Protein AF-A0A5B7IAR8-F1 (afdb_monomer_lite)

Foldseek 3Di:
DDVCCVPVVDQKDKDWFPQAQDFDWDDDPFKIKTKHHDDDPPDRTTIIMMIGGVVQVWDKDWDDPDDDPQWRDKTWIKIWGQDPVRDIDIDIDIHTHGDDPPPPPPPDD

Organism: Portunus trituberculatus (NCBI:txid210409)

Radius of gyration: 16.5 Å; chains: 1; bounding box: 50×25×41 Å

pLDDT: mean 79.08, std 15.53, range [37.66, 95.44]

Sequence (109 aa):
MSKELEEWHFDLVRMTETHLRDDVQVDGSEYVMIGKGWKIQDIVGGGIAFMYRKERNFREEKTDVGRCAMSEDILAVKVECTGEHRKCESLVVIVVYLTVEGEREQQEV

Structure (mmCIF, N/CA/C/O backbone):
data_AF-A0A5B7IAR8-F1
#
_entry.id   AF-A0A5B7IAR8-F1
#
loop_
_atom_site.group_PDB
_atom_site.id
_atom_site.type_symbol
_atom_site.label_atom_id
_atom_site.label_alt_id
_atom_site.label_comp_id
_atom_site.label_asym_id
_atom_site.label_entity_id
_atom_site.label_seq_id
_atom_site.pdbx_PDB_ins_code
_atom_site.Cartn_x
_atom_site.Cartn_y
_atom_site.Cartn_z
_atom_site.occupancy
_atom_site.B_iso_or_equiv
_atom_site.auth_seq_id
_atom_site.auth_comp_id
_atom_site.auth_asym_id
_atom_site.auth_atom_id
_atom_site.pdbx_PDB_model_num
ATOM 1 N N . MET A 1 1 ? 4.882 -13.297 10.335 1.00 59.62 1 MET A N 1
ATOM 2 C CA . MET A 1 1 ? 4.905 -11.822 10.296 1.00 59.62 1 MET A CA 1
ATOM 3 C C . MET A 1 1 ? 6.305 -11.360 10.674 1.00 59.62 1 MET A C 1
ATOM 5 O O . MET A 1 1 ? 7.049 -12.177 11.209 1.00 59.62 1 MET A O 1
ATOM 9 N N . SER A 1 2 ? 6.702 -10.127 10.341 1.00 72.50 2 SER A N 1
ATOM 10 C CA . SER A 1 2 ? 7.965 -9.578 10.860 1.00 72.50 2 SER A CA 1
ATOM 11 C C . SER A 1 2 ? 7.770 -9.195 12.332 1.00 72.50 2 SER A C 1
ATOM 13 O O . SER A 1 2 ? 6.674 -8.775 12.707 1.00 72.50 2 SER A O 1
ATOM 15 N N . LYS A 1 3 ? 8.805 -9.348 13.164 1.00 77.50 3 LYS A N 1
ATOM 16 C CA . LYS A 1 3 ? 8.725 -9.022 14.600 1.00 77.50 3 LYS A CA 1
ATOM 17 C C . LYS A 1 3 ? 8.408 -7.544 14.829 1.00 77.50 3 LYS A C 1
ATOM 19 O O . LYS A 1 3 ? 7.674 -7.196 15.741 1.00 77.50 3 LYS A O 1
ATOM 24 N N . GLU A 1 4 ? 8.909 -6.682 13.956 1.00 80.06 4 GLU A N 1
ATOM 25 C CA . GLU A 1 4 ? 8.731 -5.233 14.014 1.00 80.06 4 GLU A CA 1
ATOM 26 C C . GLU A 1 4 ? 7.262 -4.827 13.827 1.00 80.06 4 GLU A C 1
ATOM 28 O O . GLU A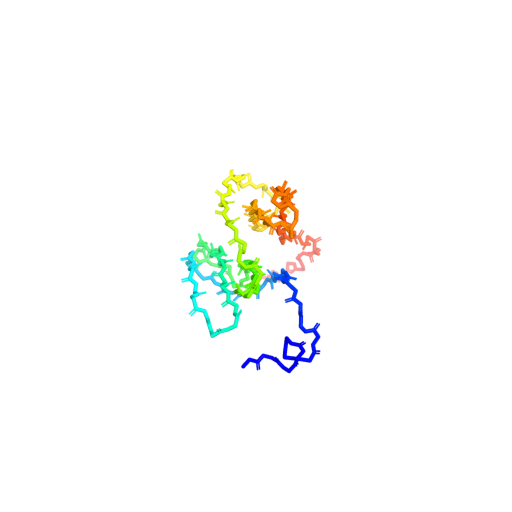 1 4 ? 6.783 -3.922 14.506 1.00 80.06 4 GLU A O 1
ATOM 33 N N . LEU A 1 5 ? 6.522 -5.507 12.942 1.00 77.12 5 LEU A N 1
ATOM 34 C CA . LEU A 1 5 ? 5.090 -5.245 12.744 1.00 77.12 5 LEU A CA 1
ATOM 35 C C . LEU A 1 5 ? 4.250 -5.651 13.960 1.00 77.12 5 LEU A C 1
ATOM 37 O O . LEU A 1 5 ? 3.274 -4.968 14.282 1.00 77.12 5 LEU A O 1
ATOM 41 N N . GLU A 1 6 ? 4.642 -6.740 14.622 1.00 75.50 6 GLU A N 1
ATOM 42 C CA . GLU A 1 6 ? 3.990 -7.240 15.834 1.00 75.50 6 GLU A CA 1
ATOM 43 C C . GLU A 1 6 ? 4.283 -6.332 17.036 1.00 75.50 6 GLU A C 1
ATOM 45 O O . GLU A 1 6 ? 3.383 -6.051 17.820 1.00 75.50 6 GLU A O 1
ATOM 50 N N . GLU A 1 7 ? 5.512 -5.827 17.166 1.00 83.25 7 GLU A N 1
ATOM 51 C CA . GLU A 1 7 ? 5.925 -5.003 18.307 1.00 83.25 7 GLU A CA 1
ATOM 52 C C . GLU A 1 7 ? 5.471 -3.541 18.196 1.00 83.25 7 GLU A C 1
ATOM 54 O O . GLU A 1 7 ? 5.116 -2.924 19.200 1.00 83.25 7 GLU A O 1
ATOM 59 N N . TRP A 1 8 ? 5.526 -2.946 17.000 1.00 84.69 8 TRP A N 1
ATOM 60 C CA . TRP A 1 8 ? 5.361 -1.491 16.855 1.00 84.69 8 TRP A CA 1
ATOM 61 C C . TRP A 1 8 ? 3.939 -1.088 16.480 1.00 84.69 8 TRP A C 1
ATOM 63 O O . TRP A 1 8 ? 3.603 0.093 16.551 1.00 84.69 8 TRP A O 1
ATOM 73 N N . HIS A 1 9 ? 3.088 -2.061 16.131 1.00 87.19 9 HIS A N 1
ATOM 74 C CA . HIS A 1 9 ? 1.649 -1.856 15.976 1.00 87.19 9 HIS A CA 1
ATOM 75 C C . HIS A 1 9 ? 1.281 -0.737 14.987 1.00 87.19 9 HIS A C 1
ATOM 77 O O . HIS A 1 9 ? 0.326 0.007 15.211 1.00 87.19 9 HIS A O 1
ATOM 83 N N . PHE A 1 10 ? 2.030 -0.624 13.888 1.00 91.69 10 PHE A N 1
ATOM 84 C CA . PHE A 1 10 ? 1.813 0.406 12.880 1.00 91.69 10 PHE A CA 1
ATOM 85 C C . PHE A 1 10 ? 0.403 0.363 12.287 1.00 91.69 10 PHE A C 1
ATOM 87 O O . PHE A 1 10 ? -0.101 -0.685 11.902 1.00 91.69 10 PHE A O 1
ATOM 94 N N . ASP A 1 11 ? -0.218 1.527 12.126 1.00 91.50 11 ASP A N 1
ATOM 95 C CA . ASP A 1 11 ? -1.514 1.604 11.448 1.00 91.50 11 ASP A CA 1
ATOM 96 C C . ASP A 1 11 ? -1.368 1.509 9.930 1.00 91.50 11 ASP A C 1
ATOM 98 O O . ASP A 1 11 ? -2.195 0.886 9.265 1.00 91.50 11 ASP A O 1
ATOM 102 N N . LEU A 1 12 ? -0.304 2.119 9.403 1.00 93.69 12 LEU A N 1
ATOM 103 C CA . LEU A 1 12 ? 0.009 2.229 7.985 1.00 93.69 12 LEU A CA 1
ATOM 104 C C . LEU A 1 12 ? 1.480 1.875 7.759 1.00 93.69 12 LEU A C 1
ATOM 106 O O . LEU A 1 12 ? 2.358 2.419 8.429 1.00 93.69 12 LEU A O 1
ATOM 110 N N . VAL A 1 13 ? 1.758 1.023 6.775 1.00 94.44 13 VAL A N 1
ATOM 111 C CA . VAL A 1 13 ? 3.118 0.613 6.402 1.00 94.44 13 VAL A CA 1
ATOM 112 C C . VAL A 1 13 ? 3.304 0.804 4.904 1.00 94.44 13 VAL A C 1
ATOM 114 O O . VAL A 1 13 ? 2.424 0.490 4.103 1.00 94.44 13 VAL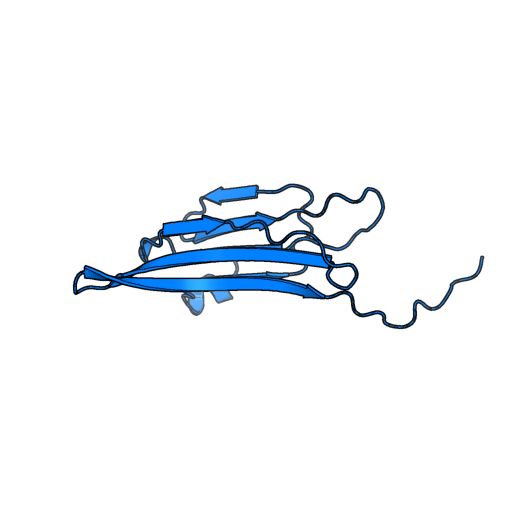 A O 1
ATOM 117 N N . ARG A 1 14 ? 4.462 1.336 4.518 1.00 93.81 14 ARG A N 1
ATOM 118 C CA . ARG A 1 14 ? 4.866 1.509 3.120 1.00 93.81 14 ARG A CA 1
ATOM 119 C C . ARG A 1 14 ? 6.123 0.696 2.888 1.00 93.81 14 ARG A C 1
ATOM 121 O O . ARG A 1 14 ? 7.040 0.765 3.701 1.00 93.81 14 ARG A O 1
ATOM 128 N N . MET A 1 15 ? 6.153 -0.046 1.793 1.00 92.12 15 MET A N 1
ATOM 129 C CA . MET A 1 15 ? 7.263 -0.918 1.434 1.00 92.12 15 MET A CA 1
ATOM 130 C C . MET A 1 15 ? 7.654 -0.666 -0.018 1.00 92.12 15 MET A C 1
ATOM 132 O O . MET A 1 15 ? 6.792 -0.519 -0.887 1.00 92.12 15 MET A O 1
ATOM 136 N N . THR A 1 16 ? 8.956 -0.635 -0.263 1.00 89.31 16 THR A N 1
ATOM 137 C CA . THR A 1 16 ? 9.573 -0.589 -1.591 1.00 89.31 16 THR A CA 1
ATOM 138 C C . THR A 1 16 ? 10.413 -1.843 -1.793 1.00 89.31 16 THR A C 1
ATOM 140 O O . THR A 1 16 ? 10.704 -2.538 -0.821 1.00 89.31 16 THR A O 1
ATOM 143 N N . GLU A 1 17 ? 10.779 -2.139 -3.040 1.00 87.19 17 GLU A N 1
ATOM 144 C CA . GLU A 1 17 ? 11.543 -3.341 -3.406 1.00 87.19 17 GLU A CA 1
ATOM 145 C C . GLU A 1 17 ? 10.877 -4.645 -2.939 1.00 87.19 17 GLU A C 1
ATOM 147 O O . GLU A 1 17 ? 11.498 -5.560 -2.406 1.00 87.19 17 GLU A O 1
ATOM 152 N N . THR A 1 18 ? 9.564 -4.750 -3.139 1.00 88.25 18 THR A N 1
ATOM 153 C CA . THR A 1 18 ? 8.809 -5.951 -2.745 1.00 88.25 18 THR A CA 1
ATOM 154 C C . THR A 1 18 ? 9.017 -7.129 -3.698 1.00 88.25 18 THR A C 1
ATOM 156 O O . THR A 1 18 ? 8.578 -8.238 -3.394 1.00 88.25 18 THR A O 1
ATOM 159 N N . HIS A 1 19 ? 9.652 -6.898 -4.854 1.00 86.50 19 HIS A N 1
ATOM 160 C CA . HIS A 1 19 ? 9.852 -7.875 -5.929 1.00 86.50 19 HIS A CA 1
ATOM 161 C C . HIS A 1 19 ? 8.546 -8.508 -6.446 1.00 86.50 19 HIS A C 1
ATOM 163 O O . HIS A 1 19 ? 8.543 -9.606 -7.012 1.00 86.50 19 HIS A O 1
ATOM 169 N N . LEU A 1 20 ? 7.417 -7.818 -6.255 1.00 85.00 20 LEU A N 1
ATOM 170 C CA . LEU A 1 20 ? 6.125 -8.233 -6.786 1.00 85.00 20 LEU A CA 1
ATOM 171 C C . LEU A 1 20 ? 6.130 -8.116 -8.312 1.00 85.00 20 LEU A C 1
ATOM 173 O O . LEU A 1 20 ? 6.465 -7.073 -8.864 1.00 85.00 20 LEU A O 1
ATOM 177 N N . ARG A 1 21 ? 5.704 -9.182 -8.996 1.00 82.31 21 ARG A N 1
ATOM 178 C CA . ARG A 1 21 ? 5.573 -9.211 -10.466 1.00 82.31 21 ARG A CA 1
ATOM 179 C C . ARG A 1 21 ? 4.183 -8.835 -10.960 1.00 82.31 21 ARG A C 1
ATOM 181 O O . ARG A 1 21 ? 4.022 -8.405 -12.096 1.00 82.31 21 ARG A O 1
ATOM 188 N N . ASP A 1 22 ? 3.178 -9.028 -10.120 1.00 85.56 22 ASP A N 1
ATOM 189 C CA . ASP A 1 22 ? 1.777 -8.771 -10.417 1.00 85.56 22 ASP A CA 1
ATOM 190 C C . ASP A 1 22 ? 1.193 -7.855 -9.345 1.00 85.56 22 ASP A C 1
ATOM 192 O O . ASP A 1 22 ? 1.658 -7.840 -8.201 1.00 85.56 22 ASP A O 1
ATOM 196 N N . ASP A 1 23 ? 0.154 -7.112 -9.715 1.00 88.50 23 ASP A N 1
ATOM 197 C CA . ASP A 1 23 ? -0.664 -6.405 -8.740 1.00 88.50 23 ASP A CA 1
ATOM 198 C C . ASP A 1 23 ? -1.376 -7.425 -7.856 1.00 88.50 23 ASP A C 1
ATOM 200 O O . ASP A 1 23 ? -2.003 -8.372 -8.339 1.00 88.50 23 ASP A O 1
ATOM 204 N N . VAL A 1 24 ? -1.292 -7.224 -6.546 1.00 91.56 24 VAL A N 1
ATOM 205 C CA . VAL A 1 24 ? -1.862 -8.141 -5.561 1.00 91.56 24 VAL A CA 1
ATOM 206 C C . VAL A 1 24 ? -2.652 -7.379 -4.512 1.00 91.56 24 VAL A C 1
ATOM 208 O O . VAL A 1 24 ? -2.340 -6.245 -4.144 1.00 91.56 24 VAL A O 1
ATOM 211 N N . GLN A 1 25 ? -3.682 -8.032 -3.994 1.00 94.19 25 GLN A N 1
ATOM 212 C CA . GLN A 1 25 ? -4.352 -7.616 -2.775 1.00 94.19 25 GLN A CA 1
ATOM 213 C C . GLN A 1 25 ? -4.444 -8.828 -1.865 1.00 94.19 25 GLN A C 1
ATOM 215 O O . GLN A 1 25 ? -5.036 -9.841 -2.234 1.00 94.19 25 GLN A O 1
ATOM 220 N N . VAL A 1 26 ? -3.795 -8.741 -0.709 1.00 94.25 26 VAL A N 1
ATOM 221 C CA . VAL A 1 26 ? -3.695 -9.848 0.241 1.00 94.25 26 VAL A CA 1
ATOM 222 C C . VAL A 1 26 ? -4.399 -9.445 1.519 1.00 94.25 26 VAL A C 1
ATOM 224 O O . VAL A 1 26 ? -4.038 -8.456 2.154 1.00 94.25 26 VAL A O 1
ATOM 227 N N . ASP A 1 27 ? -5.399 -10.234 1.890 1.00 93.88 27 ASP A N 1
ATOM 228 C CA . ASP A 1 27 ? -6.118 -10.079 3.143 1.00 93.88 27 ASP A CA 1
ATOM 229 C C . ASP A 1 27 ? -5.439 -10.921 4.236 1.00 93.88 27 ASP A C 1
ATOM 231 O O . ASP A 1 27 ? -5.719 -12.108 4.395 1.00 93.88 27 ASP A O 1
ATOM 235 N N . GLY A 1 28 ? -4.467 -10.333 4.938 1.00 90.31 28 GLY A N 1
ATOM 236 C CA . GLY A 1 28 ? -3.726 -10.994 6.017 1.00 90.31 28 GLY A CA 1
ATOM 237 C C . GLY A 1 28 ? -4.522 -11.067 7.323 1.00 90.31 28 GLY A C 1
ATOM 238 O O . GLY A 1 28 ? -5.629 -10.553 7.420 1.00 90.31 28 GLY A O 1
ATOM 239 N N . SER A 1 29 ? -3.977 -11.693 8.368 1.00 88.69 29 SER A N 1
ATOM 240 C CA . SER A 1 29 ? -4.681 -11.810 9.658 1.00 88.69 29 SER A CA 1
ATOM 241 C C . SER A 1 29 ? -4.905 -10.455 10.341 1.00 88.69 29 SER A C 1
ATOM 243 O O . SER A 1 29 ? -6.005 -10.184 10.808 1.00 88.69 29 SER A O 1
ATOM 245 N N . GLU A 1 30 ? -3.885 -9.596 10.356 1.00 91.06 30 GLU A N 1
ATOM 246 C CA . GLU A 1 30 ? -3.921 -8.287 11.033 1.00 91.06 30 GLU A CA 1
ATOM 247 C C . GLU A 1 30 ? -3.909 -7.103 10.064 1.00 91.06 30 GLU A C 1
ATOM 249 O O . GLU A 1 30 ? -4.453 -6.037 10.358 1.00 91.06 30 GLU A O 1
ATOM 254 N N . TYR A 1 31 ? -3.315 -7.301 8.890 1.00 93.38 31 TYR A N 1
ATOM 255 C CA . TYR A 1 31 ? -3.118 -6.263 7.890 1.00 93.38 31 TYR A CA 1
ATOM 256 C C . TYR A 1 31 ? -3.725 -6.671 6.558 1.00 93.38 31 TYR A C 1
ATOM 258 O O . TYR A 1 31 ? -3.643 -7.832 6.153 1.00 93.38 31 TYR A O 1
ATOM 266 N N . VAL A 1 32 ? -4.258 -5.688 5.844 1.00 93.88 32 VAL A N 1
ATOM 267 C CA . VAL A 1 32 ? -4.523 -5.797 4.410 1.00 93.88 32 VAL A CA 1
ATOM 268 C C . VAL A 1 32 ? -3.326 -5.218 3.671 1.00 93.88 32 VAL A C 1
ATOM 270 O O . VAL A 1 32 ? -2.833 -4.151 4.036 1.00 93.88 32 VAL A O 1
ATOM 273 N N . MET A 1 33 ? -2.855 -5.908 2.635 1.00 94.56 33 MET A N 1
ATOM 274 C CA . MET A 1 33 ? -1.782 -5.444 1.760 1.00 94.56 33 MET A CA 1
ATOM 275 C C . MET A 1 33 ? -2.314 -5.156 0.360 1.00 94.56 33 MET A C 1
ATOM 277 O O . MET A 1 33 ? -2.998 -5.981 -0.244 1.00 94.56 33 MET A O 1
ATOM 281 N N . ILE A 1 34 ? -1.918 -4.011 -0.180 1.00 94.50 34 ILE A N 1
ATOM 282 C CA . ILE A 1 34 ? -2.101 -3.597 -1.566 1.00 94.50 34 ILE A CA 1
ATOM 283 C C . ILE A 1 34 ? -0.714 -3.509 -2.193 1.00 94.50 34 ILE A C 1
ATOM 285 O O . ILE A 1 34 ? 0.058 -2.609 -1.868 1.00 94.50 34 ILE A O 1
ATOM 289 N N . GLY A 1 35 ? -0.399 -4.449 -3.075 1.00 92.06 35 GLY A N 1
ATOM 290 C CA . GLY A 1 35 ? 0.854 -4.486 -3.815 1.00 92.06 35 GLY A CA 1
ATOM 291 C C . GLY A 1 35 ? 0.653 -4.058 -5.262 1.00 92.06 35 GLY A C 1
ATOM 292 O O . GLY A 1 35 ? -0.305 -4.495 -5.903 1.00 92.06 35 GLY A O 1
ATOM 293 N N . LYS A 1 36 ? 1.561 -3.226 -5.767 1.00 88.75 36 LYS A N 1
ATOM 294 C CA . LYS A 1 36 ? 1.706 -2.942 -7.194 1.00 88.75 36 LYS A CA 1
ATOM 295 C C . LYS A 1 36 ? 2.942 -3.678 -7.688 1.00 88.75 36 LYS A C 1
ATOM 297 O O . LYS A 1 36 ? 4.030 -3.481 -7.140 1.00 88.75 36 LYS A O 1
ATOM 302 N N . GLY A 1 37 ? 2.741 -4.562 -8.655 1.00 81.44 37 GLY A N 1
ATOM 303 C CA . GLY A 1 37 ? 3.810 -5.365 -9.225 1.00 81.44 37 GLY A CA 1
ATOM 304 C C . GLY A 1 37 ? 4.448 -4.677 -10.419 1.00 81.44 37 GLY A C 1
ATOM 305 O O . GLY A 1 37 ? 3.771 -3.999 -11.195 1.00 81.44 37 GLY A O 1
ATOM 306 N N . TRP A 1 38 ? 5.741 -4.908 -10.607 1.00 73.88 38 TRP A N 1
ATOM 307 C CA . TRP A 1 38 ? 6.450 -4.430 -11.780 1.00 73.88 38 TRP A CA 1
ATOM 308 C C . TRP A 1 38 ? 6.519 -5.530 -12.853 1.00 73.88 38 TRP A C 1
ATOM 310 O O . TRP A 1 38 ? 7.175 -6.558 -12.678 1.00 73.88 38 TRP A O 1
ATOM 320 N N . LYS A 1 39 ? 5.896 -5.293 -14.020 1.00 63.31 39 LYS A N 1
ATOM 321 C CA . LYS A 1 39 ? 6.019 -6.147 -15.222 1.00 63.31 39 LYS A CA 1
ATOM 322 C C . LYS A 1 39 ? 6.938 -5.530 -16.273 1.00 63.31 39 LYS A C 1
ATOM 324 O O . LYS A 1 39 ? 6.468 -4.935 -17.241 1.00 63.31 39 LYS A O 1
ATOM 329 N N . ILE A 1 40 ? 8.244 -5.715 -16.131 1.00 60.72 40 ILE A N 1
ATOM 330 C CA . ILE A 1 40 ? 9.207 -5.592 -17.230 1.00 60.72 40 ILE A CA 1
ATOM 331 C C . ILE A 1 40 ? 9.999 -6.890 -17.242 1.00 60.72 40 ILE A C 1
ATOM 333 O O . ILE A 1 40 ? 10.397 -7.389 -16.194 1.00 60.72 40 ILE A O 1
ATOM 337 N N . GLN A 1 41 ? 10.145 -7.464 -18.434 1.00 48.50 41 GLN A N 1
ATOM 338 C CA . GLN A 1 41 ? 10.612 -8.835 -18.636 1.00 48.50 41 GLN A CA 1
ATOM 339 C C . GLN A 1 41 ? 12.062 -9.079 -18.184 1.00 48.50 41 GLN A C 1
ATOM 341 O O . GLN A 1 41 ? 12.404 -10.232 -17.952 1.00 48.50 41 GLN A O 1
ATOM 346 N N . ASP A 1 42 ? 12.860 -8.026 -17.959 1.00 52.41 42 ASP A N 1
ATOM 347 C CA . ASP A 1 42 ? 14.319 -8.156 -17.831 1.00 52.41 42 ASP A CA 1
ATOM 348 C C . ASP A 1 42 ? 14.954 -7.416 -16.636 1.00 52.41 42 ASP A C 1
ATOM 350 O O . ASP A 1 42 ? 16.175 -7.432 -16.495 1.00 52.41 42 ASP A O 1
ATOM 354 N N . ILE A 1 43 ? 14.172 -6.774 -15.758 1.00 56.75 43 ILE A N 1
ATOM 355 C CA . ILE A 1 43 ? 14.718 -6.076 -14.578 1.00 56.75 43 ILE A CA 1
ATOM 356 C C . ILE A 1 43 ? 14.326 -6.842 -13.315 1.00 56.75 43 ILE A C 1
ATOM 358 O O . ILE A 1 43 ? 13.149 -6.988 -12.989 1.00 56.75 43 ILE A O 1
ATOM 362 N N . VAL A 1 44 ? 15.331 -7.362 -12.606 1.00 49.28 44 VAL A N 1
ATOM 363 C CA . VAL A 1 44 ? 15.166 -7.955 -11.274 1.00 49.28 44 VAL A CA 1
ATOM 364 C C . VAL A 1 44 ? 15.271 -6.822 -10.258 1.00 49.28 44 VAL A C 1
ATOM 366 O O . VAL A 1 44 ? 16.350 -6.502 -9.779 1.00 49.28 44 VAL A O 1
ATOM 369 N N . GLY A 1 45 ? 14.149 -6.171 -9.986 1.00 58.84 45 GLY A N 1
ATOM 370 C CA . GLY A 1 45 ? 14.072 -4.992 -9.125 1.00 58.84 45 GLY A CA 1
ATOM 371 C C . GLY A 1 45 ? 12.782 -4.247 -9.435 1.00 58.84 45 GLY A C 1
ATOM 372 O O . GLY A 1 45 ? 12.372 -4.210 -10.592 1.00 58.84 45 GLY A O 1
ATOM 373 N N . GLY A 1 46 ? 12.097 -3.764 -8.404 1.00 74.00 46 GLY A N 1
ATOM 374 C CA . GLY A 1 46 ? 10.788 -3.130 -8.550 1.00 74.00 46 GLY A CA 1
ATOM 375 C C . GLY A 1 46 ? 9.669 -3.879 -7.832 1.00 74.00 46 GLY A C 1
ATOM 376 O O . GLY A 1 46 ? 9.767 -5.065 -7.503 1.00 74.00 46 GLY A O 1
ATOM 377 N N . GLY A 1 47 ? 8.609 -3.147 -7.528 1.00 83.12 47 GLY A N 1
ATOM 378 C CA . GLY A 1 47 ? 7.499 -3.562 -6.690 1.00 83.12 47 GLY A CA 1
ATOM 379 C C . GLY A 1 47 ? 7.397 -2.698 -5.440 1.00 83.12 47 GLY A C 1
ATOM 380 O O . GLY A 1 47 ? 8.362 -2.484 -4.701 1.00 83.12 47 GLY A O 1
ATOM 381 N N . ILE A 1 48 ? 6.186 -2.235 -5.169 1.00 90.38 48 ILE A N 1
ATOM 382 C CA . ILE A 1 48 ? 5.858 -1.452 -3.979 1.00 90.38 48 ILE A CA 1
ATOM 383 C C . ILE A 1 48 ? 4.599 -2.007 -3.340 1.00 90.38 48 ILE A C 1
ATOM 385 O O . ILE A 1 48 ? 3.745 -2.602 -4.002 1.00 90.38 48 ILE A O 1
ATO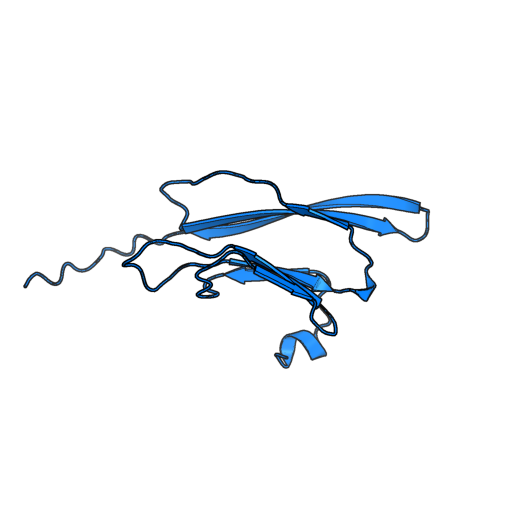M 389 N N . ALA A 1 49 ? 4.470 -1.810 -2.038 1.00 92.94 49 ALA A N 1
ATOM 390 C CA . ALA A 1 49 ? 3.264 -2.178 -1.329 1.00 92.94 49 ALA A CA 1
ATOM 391 C C . ALA A 1 49 ? 2.904 -1.157 -0.260 1.00 92.94 49 ALA A C 1
ATOM 393 O O . ALA A 1 49 ? 3.744 -0.481 0.337 1.00 92.94 49 ALA A O 1
ATOM 394 N N . PHE A 1 50 ? 1.610 -1.087 -0.011 1.00 95.44 50 PHE A N 1
ATOM 395 C CA . PHE A 1 50 ? 1.006 -0.366 1.084 1.00 95.44 50 PHE A CA 1
ATOM 396 C C . PHE A 1 50 ? 0.228 -1.367 1.932 1.00 95.44 50 PHE A C 1
ATOM 398 O O . PHE A 1 50 ? -0.515 -2.188 1.393 1.00 95.44 50 PHE A O 1
ATOM 405 N N . MET A 1 51 ? 0.400 -1.317 3.248 1.00 95.38 51 MET A N 1
ATOM 406 C CA . MET A 1 51 ? -0.372 -2.122 4.187 1.00 95.38 51 MET A CA 1
ATOM 407 C C . MET A 1 51 ? -1.081 -1.231 5.189 1.00 95.38 51 MET A C 1
ATOM 409 O O . MET A 1 51 ? -0.549 -0.198 5.599 1.00 95.38 51 MET A O 1
ATOM 413 N N . TYR A 1 52 ? -2.256 -1.670 5.620 1.00 94.12 52 TYR A N 1
ATOM 414 C CA . TYR A 1 52 ? -3.001 -1.015 6.682 1.00 94.12 52 TYR A CA 1
ATOM 415 C C . TYR A 1 52 ? -3.587 -2.032 7.656 1.00 94.12 52 TYR A C 1
ATOM 417 O O . TYR A 1 52 ? -3.948 -3.150 7.274 1.00 94.12 52 TYR A O 1
ATOM 425 N N . ARG A 1 53 ? -3.663 -1.648 8.929 1.00 92.38 53 ARG A N 1
ATOM 426 C CA . ARG A 1 53 ? -4.179 -2.501 10.001 1.00 92.38 53 ARG A CA 1
ATOM 427 C C . ARG A 1 53 ? -5.702 -2.599 9.929 1.00 92.38 53 ARG A C 1
ATOM 429 O O . ARG A 1 53 ? -6.397 -1.584 9.896 1.00 92.38 53 ARG A O 1
ATOM 436 N N . LYS A 1 54 ? -6.231 -3.823 9.952 1.00 90.31 54 LYS A N 1
ATOM 437 C CA . LYS A 1 54 ? -7.669 -4.115 9.807 1.00 90.31 54 LYS A CA 1
ATOM 438 C C . LYS A 1 54 ? -8.534 -3.456 10.871 1.00 90.31 54 LYS A C 1
ATOM 440 O O . LYS A 1 54 ? -9.589 -2.916 10.563 1.00 90.31 54 LYS A O 1
ATOM 445 N N . GLU A 1 55 ? -8.069 -3.468 12.116 1.00 90.38 55 GLU A N 1
ATOM 446 C CA . GLU A 1 55 ? -8.814 -2.960 13.277 1.00 90.38 55 GLU A CA 1
ATOM 447 C C . GLU A 1 55 ? -9.155 -1.468 13.170 1.00 90.38 55 GLU A C 1
ATOM 449 O O . GLU A 1 55 ? -10.090 -0.994 13.815 1.00 90.38 55 GLU A O 1
ATOM 454 N N . ARG A 1 56 ? -8.431 -0.722 12.328 1.00 87.88 56 ARG A N 1
ATOM 455 C CA . ARG A 1 56 ? -8.713 0.690 12.062 1.00 87.88 56 ARG A CA 1
ATOM 456 C C . ARG A 1 56 ? -9.886 0.916 11.115 1.00 87.88 56 ARG A C 1
ATOM 458 O O . ARG A 1 56 ? -10.325 2.054 10.994 1.00 87.88 56 ARG A O 1
ATOM 465 N N . ASN A 1 57 ? -10.419 -0.139 10.491 1.00 83.44 57 ASN A N 1
ATOM 466 C CA . ASN A 1 57 ? -11.572 -0.085 9.587 1.00 83.44 57 ASN A CA 1
ATOM 467 C C . ASN A 1 57 ? -11.431 1.006 8.518 1.00 83.44 57 ASN A C 1
ATOM 469 O O . ASN A 1 57 ? -12.369 1.757 8.241 1.00 83.44 57 ASN A O 1
ATOM 473 N N . PHE A 1 58 ? -10.230 1.119 7.951 1.00 89.25 58 PHE A N 1
ATOM 474 C CA . PHE A 1 58 ? -9.984 2.058 6.875 1.00 89.25 58 PHE A CA 1
ATOM 475 C C . PHE A 1 58 ? -10.780 1.669 5.629 1.00 89.25 58 PHE A C 1
ATOM 477 O O . PHE A 1 58 ? -10.920 0.487 5.318 1.00 89.25 58 PHE A O 1
ATOM 484 N N . ARG A 1 59 ? -11.254 2.675 4.896 1.00 89.50 59 ARG A N 1
ATOM 485 C CA . ARG A 1 59 ? -11.728 2.515 3.522 1.00 89.50 59 ARG A CA 1
ATOM 486 C C . ARG A 1 59 ? -10.642 2.990 2.572 1.00 89.50 59 ARG A C 1
ATOM 488 O O . ARG A 1 59 ? -10.193 4.131 2.670 1.00 89.50 59 ARG A O 1
ATOM 495 N N . GLU A 1 60 ? -10.242 2.132 1.652 1.00 90.62 60 GLU A N 1
ATOM 496 C CA . GLU A 1 60 ? -9.227 2.421 0.653 1.00 90.62 60 GLU A CA 1
ATOM 497 C C . GLU A 1 60 ? -9.819 2.748 -0.723 1.00 90.62 60 GLU A C 1
ATOM 499 O O . GLU A 1 60 ? -10.832 2.195 -1.154 1.00 90.62 60 GLU A O 1
ATOM 504 N N . GLU A 1 61 ? -9.125 3.607 -1.460 1.00 92.50 61 GLU A N 1
ATOM 505 C CA . GLU A 1 61 ? -9.336 3.824 -2.886 1.00 92.50 61 GLU A CA 1
ATOM 506 C C . GLU A 1 61 ? -7.967 3.931 -3.564 1.00 92.50 61 GLU A C 1
ATOM 508 O O . GLU A 1 61 ? -7.168 4.813 -3.242 1.00 92.50 61 GLU A O 1
ATOM 513 N N . LYS A 1 62 ? -7.669 3.005 -4.484 1.00 89.94 62 LYS A N 1
ATOM 514 C CA . LYS A 1 62 ? -6.433 3.049 -5.276 1.00 89.94 62 LYS A CA 1
ATOM 515 C C . LYS A 1 62 ? -6.610 4.059 -6.402 1.00 89.94 62 LYS A C 1
ATOM 517 O O . LYS A 1 62 ? -7.600 4.008 -7.127 1.00 89.94 62 LYS A O 1
ATOM 522 N N . THR A 1 63 ? -5.631 4.932 -6.582 1.00 85.44 63 THR A N 1
ATOM 523 C CA . THR A 1 63 ? -5.607 5.895 -7.684 1.00 85.44 63 THR A CA 1
ATOM 524 C C . THR A 1 63 ? -4.460 5.552 -8.621 1.00 85.44 63 THR A C 1
ATOM 526 O O . THR A 1 63 ? -3.311 5.434 -8.189 1.00 85.44 63 THR A O 1
ATOM 529 N N . ASP A 1 64 ? -4.769 5.400 -9.910 1.00 76.94 64 ASP A N 1
ATOM 530 C CA . ASP A 1 64 ? -3.732 5.311 -10.931 1.00 76.94 64 ASP A CA 1
ATOM 531 C C . ASP A 1 64 ? -3.126 6.698 -11.160 1.00 76.94 64 ASP A C 1
ATOM 533 O O . ASP A 1 64 ? -3.815 7.667 -11.474 1.00 76.94 64 ASP A O 1
ATOM 537 N N . VAL A 1 65 ? -1.820 6.780 -10.955 1.00 77.50 65 VAL A N 1
ATOM 538 C CA . VAL A 1 65 ? -1.010 7.996 -11.058 1.00 77.50 65 VAL A CA 1
ATOM 539 C C . VAL A 1 65 ? -0.063 7.938 -12.259 1.00 77.50 65 VAL A C 1
ATOM 541 O O . VAL A 1 65 ? 0.774 8.820 -12.439 1.00 77.50 65 VAL A O 1
ATOM 544 N N . GLY A 1 66 ? -0.229 6.932 -13.123 1.00 69.75 66 GLY A N 1
ATOM 545 C CA . GLY A 1 66 ? 0.549 6.760 -14.340 1.00 69.75 66 GLY A CA 1
ATOM 546 C C . GLY A 1 66 ? 1.960 6.235 -14.080 1.00 69.75 66 GLY A C 1
ATOM 547 O O . GLY A 1 66 ? 2.239 5.570 -13.079 1.00 69.75 66 GLY A O 1
ATOM 548 N N . ARG A 1 67 ? 2.854 6.502 -15.035 1.00 67.31 67 ARG A N 1
ATOM 549 C CA . ARG A 1 67 ? 4.275 6.130 -14.990 1.00 67.31 67 ARG A CA 1
ATOM 550 C C . ARG A 1 67 ? 5.118 7.391 -15.137 1.00 67.31 67 ARG A C 1
ATOM 552 O O . ARG A 1 67 ? 4.795 8.240 -15.966 1.00 67.31 67 ARG A O 1
ATOM 559 N N . CYS A 1 68 ? 6.200 7.502 -14.375 1.00 65.38 68 CYS A N 1
ATOM 560 C CA . CYS A 1 68 ? 7.195 8.559 -14.535 1.00 65.38 68 CYS A CA 1
ATOM 561 C C . CYS A 1 68 ? 8.535 7.924 -14.925 1.00 65.38 68 CYS A C 1
ATOM 563 O O . CYS A 1 68 ? 8.904 6.894 -14.382 1.00 65.38 68 CYS A O 1
ATOM 565 N N . ALA A 1 69 ? 9.263 8.530 -15.867 1.00 60.84 69 ALA A N 1
ATOM 566 C CA . ALA A 1 69 ? 10.539 7.997 -16.361 1.00 60.84 69 ALA A CA 1
ATOM 567 C C . ALA A 1 69 ? 11.631 7.908 -15.272 1.00 60.84 69 ALA A C 1
ATOM 569 O O . ALA A 1 69 ? 12.544 7.101 -15.385 1.00 60.84 69 ALA A O 1
ATOM 570 N N . MET A 1 70 ? 11.508 8.731 -14.225 1.00 60.84 70 MET A N 1
ATOM 571 C CA . MET A 1 70 ? 12.402 8.807 -13.060 1.00 60.84 70 MET A CA 1
ATOM 572 C C . MET A 1 70 ? 11.934 7.949 -11.873 1.00 60.84 70 MET A C 1
ATOM 574 O O . MET A 1 70 ? 12.576 7.936 -10.825 1.00 60.84 70 MET A O 1
ATOM 578 N N . SER A 1 71 ? 10.756 7.332 -11.974 1.00 60.81 71 SER A N 1
ATOM 579 C CA . SER A 1 71 ? 10.197 6.510 -10.908 1.00 60.81 71 SER A CA 1
ATOM 580 C C . SER A 1 71 ? 10.060 5.095 -11.400 1.00 60.81 71 SER A C 1
ATOM 582 O O . SER A 1 71 ? 9.493 4.850 -12.465 1.00 60.81 71 SER A O 1
ATOM 584 N N . GLU A 1 72 ? 10.480 4.183 -10.557 1.00 65.25 72 GLU A N 1
ATOM 585 C CA . GLU A 1 72 ? 10.302 2.781 -10.801 1.00 65.25 72 GLU A CA 1
ATOM 586 C C . GLU A 1 72 ? 8.821 2.399 -10.686 1.00 65.25 72 GLU A C 1
ATOM 588 O O . GLU A 1 72 ? 8.156 2.052 -11.662 1.00 65.25 72 GLU A O 1
ATOM 593 N N . ASP A 1 73 ? 8.250 2.651 -9.515 1.00 76.88 73 ASP A N 1
ATOM 594 C CA . ASP A 1 73 ? 6.844 2.398 -9.251 1.00 76.88 73 ASP A CA 1
ATOM 595 C C . ASP A 1 73 ? 6.234 3.523 -8.425 1.00 76.88 73 ASP A C 1
ATOM 597 O O . ASP A 1 73 ? 6.865 4.080 -7.524 1.00 76.88 73 ASP A O 1
ATOM 601 N N . ILE A 1 74 ? 4.962 3.817 -8.708 1.00 84.50 74 ILE A N 1
ATOM 602 C CA . ILE A 1 74 ? 4.141 4.751 -7.935 1.00 84.50 74 ILE A CA 1
ATOM 603 C C . ILE A 1 74 ? 2.804 4.089 -7.603 1.00 84.50 74 ILE A C 1
ATOM 605 O O . ILE A 1 74 ? 2.102 3.600 -8.495 1.00 84.50 74 ILE A O 1
ATOM 609 N N . LEU A 1 75 ? 2.442 4.102 -6.322 1.00 88.31 75 LEU A N 1
ATOM 610 C CA . LEU A 1 75 ? 1.155 3.657 -5.795 1.00 88.31 75 LEU A CA 1
ATOM 611 C C . LEU A 1 75 ? 0.568 4.795 -4.966 1.00 88.31 75 LEU A C 1
ATOM 613 O O . LEU A 1 75 ? 1.163 5.209 -3.972 1.00 88.31 75 LEU A O 1
ATOM 617 N N . ALA A 1 76 ? -0.607 5.274 -5.362 1.00 91.88 76 ALA A N 1
ATOM 618 C CA . ALA A 1 76 ? -1.386 6.221 -4.582 1.00 91.88 76 ALA A CA 1
ATOM 619 C C . ALA A 1 76 ? -2.620 5.514 -4.014 1.00 91.88 76 ALA A C 1
ATOM 621 O O . ALA A 1 76 ? -3.393 4.899 -4.752 1.00 91.88 76 ALA A O 1
ATOM 622 N N . VAL A 1 77 ? -2.798 5.595 -2.698 1.00 91.88 77 VAL A N 1
ATOM 623 C CA . VAL A 1 77 ? -3.963 5.055 -1.995 1.00 91.88 77 VAL A CA 1
ATOM 624 C C . VAL A 1 77 ? -4.554 6.156 -1.133 1.00 91.88 77 VAL A C 1
ATOM 626 O O . VAL A 1 77 ? -3.891 6.685 -0.239 1.00 91.88 77 VAL A O 1
ATOM 629 N N . LYS A 1 78 ? -5.812 6.504 -1.389 1.00 92.69 78 LYS A N 1
ATOM 630 C CA . LYS A 1 78 ? -6.608 7.288 -0.452 1.00 92.69 78 LYS A CA 1
ATOM 631 C C . LYS A 1 78 ? -7.111 6.350 0.637 1.00 92.69 78 LYS A C 1
ATOM 633 O O . LYS A 1 78 ? -7.635 5.283 0.340 1.00 92.69 78 LYS A O 1
ATOM 638 N N . VAL A 1 79 ? -6.942 6.757 1.883 1.00 91.44 79 VAL A N 1
ATOM 639 C CA . VAL A 1 79 ? -7.336 6.020 3.077 1.00 91.44 79 VAL A CA 1
ATOM 640 C C . VAL A 1 79 ? -8.268 6.919 3.872 1.00 91.44 79 VAL A C 1
ATOM 642 O O . VAL A 1 79 ? -7.899 8.034 4.240 1.00 91.44 79 VAL A O 1
ATOM 645 N N . GLU A 1 80 ? -9.482 6.455 4.121 1.00 91.00 80 GLU A N 1
ATOM 646 C CA . GLU A 1 80 ? -10.474 7.157 4.929 1.00 91.00 80 GLU A CA 1
ATOM 647 C C . GLU A 1 80 ? -10.683 6.417 6.247 1.00 91.00 80 GLU A C 1
ATOM 649 O O . GLU A 1 80 ? -10.879 5.202 6.265 1.00 91.00 80 GLU A O 1
ATOM 654 N N . CYS A 1 81 ? -10.654 7.156 7.353 1.00 85.38 81 CYS A N 1
ATOM 655 C CA . CYS A 1 81 ? -10.964 6.659 8.686 1.00 85.38 81 CYS A CA 1
ATOM 656 C C . CYS A 1 81 ? -12.171 7.408 9.239 1.00 85.38 81 CYS A C 1
ATOM 658 O O . CYS A 1 81 ? -12.252 8.635 9.148 1.00 85.38 81 CYS A O 1
ATOM 660 N N . THR A 1 82 ? -13.101 6.679 9.850 1.00 80.00 82 THR A N 1
ATOM 661 C CA . THR A 1 82 ? -14.194 7.301 10.599 1.00 80.00 82 THR A CA 1
ATOM 662 C C . THR A 1 82 ? -13.794 7.363 12.065 1.00 80.00 82 THR A C 1
ATOM 664 O O . THR A 1 82 ? -13.788 6.342 12.749 1.00 80.00 82 THR A O 1
ATOM 667 N N . GLY A 1 83 ? -13.450 8.558 12.549 1.00 71.88 83 GLY A N 1
ATOM 668 C CA . GLY A 1 83 ? -13.132 8.763 13.961 1.00 71.88 83 GLY A CA 1
ATOM 669 C C . GLY A 1 83 ? -14.354 8.593 14.871 1.00 71.88 83 GLY A C 1
ATOM 670 O O . GLY A 1 83 ? -15.500 8.567 14.415 1.00 71.88 83 GLY A O 1
ATOM 671 N N . GLU A 1 84 ? -14.119 8.556 16.184 1.00 69.69 84 GLU A N 1
ATOM 672 C CA . GLU A 1 84 ? -15.146 8.323 17.218 1.00 69.69 84 GLU A CA 1
ATOM 673 C C . GLU A 1 84 ? -16.335 9.300 17.143 1.00 69.69 84 GLU A C 1
ATOM 675 O O . GLU A 1 84 ? -17.470 8.950 17.465 1.00 69.69 84 GLU A O 1
ATOM 680 N N . HIS A 1 85 ? -16.112 10.514 16.634 1.00 70.75 85 HIS A N 1
ATOM 681 C CA . HIS A 1 85 ? -17.148 11.536 16.457 1.00 70.75 85 HIS A CA 1
ATOM 682 C C . HIS A 1 85 ? -17.835 11.516 15.082 1.00 70.75 85 HIS A C 1
ATOM 684 O O . HIS A 1 85 ? -18.448 12.509 14.692 1.00 70.75 85 HIS A O 1
ATOM 690 N N . ARG A 1 86 ? -17.727 10.419 14.316 1.00 66.12 86 ARG A N 1
ATOM 691 C CA . ARG A 1 86 ? -18.231 10.291 12.929 1.00 66.12 86 ARG A CA 1
ATOM 692 C C . ARG A 1 86 ? -17.657 11.316 11.947 1.00 66.12 86 ARG A C 1
ATOM 694 O O . ARG A 1 86 ? -18.185 11.493 10.851 1.00 66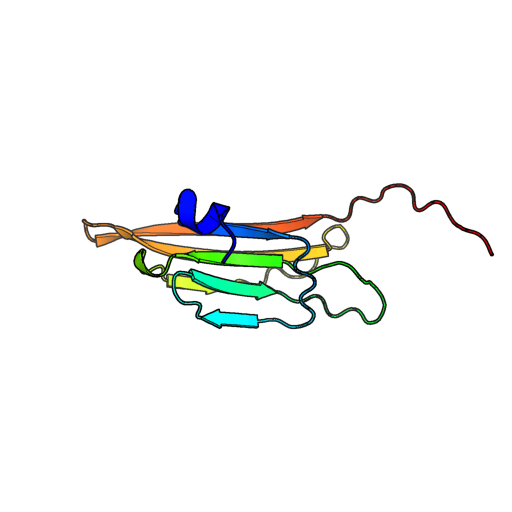.12 86 ARG A O 1
ATOM 701 N N . LYS A 1 87 ? -16.573 11.992 12.323 1.00 73.06 87 LYS A N 1
ATOM 702 C CA . LYS A 1 87 ? -15.816 12.830 11.401 1.00 73.06 87 LYS A CA 1
ATOM 703 C C . LYS A 1 87 ? -14.961 11.901 10.544 1.00 73.06 87 LYS A C 1
ATOM 705 O O . LYS A 1 87 ? -14.157 11.139 11.074 1.00 73.06 87 LYS A O 1
ATOM 710 N N . CYS A 1 88 ? -15.196 11.940 9.237 1.00 77.12 88 CYS A N 1
ATOM 711 C CA . CYS A 1 88 ? -14.391 11.210 8.270 1.00 77.12 88 CYS A CA 1
ATOM 712 C C . CYS A 1 88 ? -13.113 12.006 8.012 1.00 77.12 88 CYS A C 1
ATOM 714 O O . CYS A 1 88 ? -13.175 13.153 7.561 1.00 77.12 88 CYS A O 1
ATOM 716 N N . GLU A 1 89 ? -11.970 11.413 8.327 1.00 86.38 89 GLU A N 1
ATOM 717 C CA . GLU A 1 89 ? -10.657 11.969 8.027 1.00 86.38 89 GLU A CA 1
ATOM 718 C C . GLU A 1 89 ? -10.041 11.166 6.886 1.00 86.38 89 GLU A C 1
ATOM 720 O O . GLU A 1 89 ? -10.091 9.936 6.877 1.00 86.38 89 GLU A O 1
ATOM 725 N N . SER A 1 90 ? -9.500 11.869 5.894 1.00 89.00 90 SER A N 1
ATOM 726 C CA . SER A 1 90 ? -8.913 11.257 4.706 1.00 89.00 90 SER A CA 1
ATOM 727 C C . SER A 1 90 ? -7.431 11.582 4.614 1.00 89.00 90 SER A C 1
ATOM 729 O O . SER A 1 90 ? -7.047 12.749 4.706 1.00 89.00 90 SER A O 1
A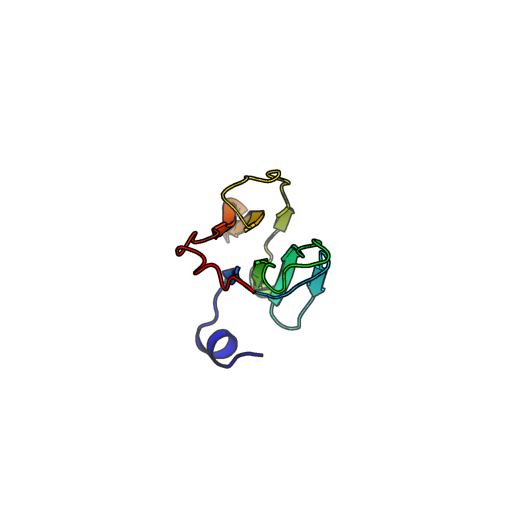TOM 731 N N . LEU A 1 91 ? -6.622 10.566 4.342 1.00 91.38 91 LEU A N 1
ATOM 732 C CA . LEU A 1 91 ? -5.203 10.674 4.040 1.00 91.38 91 LEU A CA 1
ATOM 733 C C . LEU A 1 91 ? -4.952 10.127 2.635 1.00 91.38 91 LEU A C 1
ATOM 735 O O . LEU A 1 91 ? -5.490 9.088 2.269 1.00 91.38 91 LEU A O 1
ATOM 739 N N . VAL A 1 92 ? -4.108 10.796 1.853 1.00 91.75 92 VAL A N 1
ATOM 740 C CA . VAL A 1 92 ? -3.577 10.224 0.610 1.00 91.75 92 VAL A CA 1
ATOM 741 C C . VAL A 1 92 ? -2.155 9.762 0.879 1.00 91.75 92 VAL A C 1
ATOM 743 O O . VAL A 1 92 ? -1.294 10.558 1.251 1.00 91.75 92 VAL A O 1
ATOM 746 N N . VAL A 1 93 ? -1.917 8.469 0.698 1.00 92.31 93 VAL A N 1
ATOM 747 C CA . VAL A 1 93 ? -0.607 7.844 0.849 1.00 92.31 93 VAL A CA 1
ATOM 748 C C . VAL A 1 93 ? -0.037 7.596 -0.536 1.00 92.31 93 VAL A C 1
ATOM 750 O O . VAL A 1 93 ? -0.638 6.887 -1.338 1.00 92.31 93 VAL A O 1
ATOM 753 N N . ILE A 1 94 ? 1.134 8.168 -0.806 1.00 91.00 94 ILE A N 1
ATOM 754 C CA . ILE A 1 94 ? 1.881 7.923 -2.039 1.00 91.00 94 ILE A CA 1
ATOM 755 C C . ILE A 1 94 ? 3.143 7.143 -1.672 1.00 91.00 94 ILE A C 1
ATOM 757 O O . ILE A 1 94 ? 3.940 7.582 -0.837 1.00 91.00 94 ILE A O 1
ATOM 761 N N . VAL A 1 95 ? 3.295 5.965 -2.271 1.00 90.62 95 VAL A N 1
ATOM 762 C CA . VAL A 1 95 ? 4.492 5.127 -2.188 1.00 90.62 95 VAL A CA 1
ATOM 763 C C . VAL A 1 95 ? 5.205 5.224 -3.523 1.00 90.62 95 VAL A C 1
ATOM 765 O O . VAL A 1 95 ? 4.596 4.982 -4.564 1.00 90.62 95 VAL A O 1
ATOM 768 N N . VAL A 1 96 ? 6.476 5.613 -3.481 1.00 87.00 96 VAL A N 1
ATOM 769 C CA . VAL A 1 96 ? 7.320 5.766 -4.664 1.00 87.00 96 VAL A CA 1
ATOM 770 C C . VAL A 1 96 ? 8.627 5.044 -4.415 1.00 87.00 96 VAL A C 1
ATOM 772 O O . VAL A 1 96 ? 9.243 5.243 -3.368 1.00 87.00 96 VAL A O 1
ATOM 775 N N . TYR A 1 97 ? 9.054 4.254 -5.390 1.00 81.94 97 TYR A N 1
ATOM 776 C CA . TYR A 1 97 ? 10.441 3.827 -5.506 1.00 81.94 97 TYR A CA 1
ATOM 777 C C . TYR A 1 97 ? 11.081 4.644 -6.633 1.00 81.94 97 TYR A C 1
ATOM 779 O O . TYR A 1 97 ? 10.561 4.681 -7.748 1.00 81.94 97 TYR A O 1
ATOM 787 N N . LEU A 1 98 ? 12.133 5.400 -6.318 1.00 77.88 98 LEU A N 1
ATOM 788 C CA . LEU A 1 98 ? 12.850 6.226 -7.291 1.00 77.88 98 LEU A CA 1
ATOM 789 C C . LEU A 1 98 ? 14.082 5.460 -7.758 1.00 77.88 98 LEU A C 1
ATOM 791 O O . LEU A 1 98 ? 14.847 4.985 -6.919 1.00 77.88 98 LEU A O 1
ATOM 795 N N . THR A 1 99 ? 14.296 5.384 -9.072 1.00 68.00 99 THR A N 1
ATOM 796 C CA . THR A 1 99 ? 15.555 4.888 -9.629 1.00 68.00 99 THR A CA 1
ATOM 797 C C . THR A 1 99 ? 16.669 5.824 -9.183 1.00 68.00 99 THR A C 1
ATOM 799 O O . THR A 1 99 ? 16.661 7.014 -9.507 1.00 68.00 99 THR A O 1
ATOM 802 N N . VAL A 1 100 ? 17.659 5.301 -8.467 1.00 65.06 100 VAL A N 1
ATOM 803 C CA . VAL A 1 100 ? 18.932 6.004 -8.331 1.00 65.06 100 VAL A CA 1
ATOM 804 C C . VAL A 1 100 ? 19.735 5.635 -9.572 1.00 65.06 100 VAL A C 1
ATOM 806 O O . VAL A 1 100 ? 20.199 4.502 -9.688 1.00 65.06 100 VAL A O 1
ATOM 809 N N . GLU A 1 101 ? 19.896 6.563 -1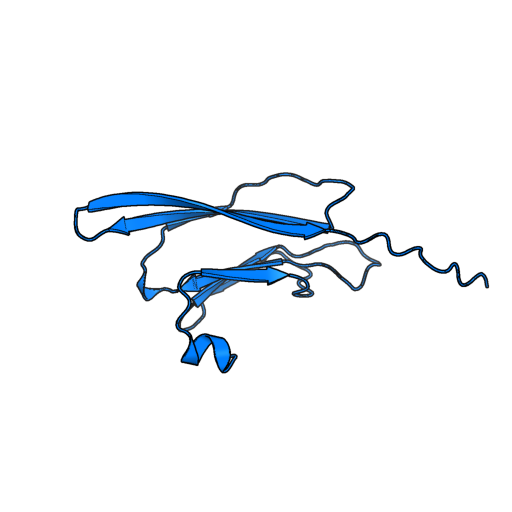0.517 1.00 56.28 101 GLU A N 1
ATOM 810 C CA . GLU A 1 101 ? 20.994 6.480 -11.485 1.00 56.28 101 GLU A CA 1
ATOM 811 C C . GLU A 1 101 ? 22.310 6.656 -10.709 1.00 56.28 101 GLU A C 1
ATOM 813 O O . GLU A 1 101 ? 22.943 7.707 -10.729 1.00 56.28 101 GLU A O 1
ATOM 818 N N . GLY A 1 102 ? 22.712 5.635 -9.951 1.00 47.34 102 GLY A N 1
ATOM 819 C CA . GLY A 1 102 ? 24.127 5.419 -9.713 1.00 47.34 102 GLY A CA 1
ATOM 820 C C . GLY A 1 102 ? 24.702 5.071 -11.073 1.00 47.34 102 GLY A C 1
ATOM 821 O O . GLY A 1 102 ? 24.155 4.184 -11.730 1.00 47.34 102 GLY A O 1
ATOM 822 N N . GLU A 1 103 ? 25.712 5.816 -11.522 1.00 46.47 103 GLU A N 1
ATOM 823 C CA . GLU A 1 103 ? 26.466 5.537 -12.743 1.00 46.47 103 GLU A CA 1
ATOM 824 C C . GLU A 1 103 ? 26.589 4.020 -12.911 1.00 46.47 103 GLU A C 1
ATOM 826 O O . GLU A 1 103 ? 27.265 3.347 -12.131 1.00 46.47 103 GLU A O 1
ATOM 831 N N . ARG A 1 104 ? 25.844 3.453 -13.868 1.00 44.84 104 ARG A N 1
ATOM 832 C CA . ARG A 1 104 ? 26.019 2.054 -14.238 1.00 44.84 104 ARG A CA 1
ATOM 833 C C . ARG A 1 104 ? 27.444 1.980 -14.757 1.00 44.84 104 ARG A C 1
ATOM 835 O O . ARG A 1 104 ? 27.684 2.425 -15.878 1.00 44.84 104 ARG A O 1
ATOM 842 N N . GLU A 1 105 ? 28.374 1.471 -13.949 1.00 41.38 105 GLU A N 1
ATOM 843 C CA . GLU A 1 105 ? 29.656 1.002 -14.455 1.00 41.38 105 GLU A CA 1
ATOM 844 C C . GLU A 1 105 ? 29.320 0.053 -15.602 1.00 41.38 105 GLU A C 1
ATOM 846 O O . GLU A 1 105 ? 28.758 -1.029 -15.418 1.00 41.38 105 GLU A O 1
ATOM 851 N N . GLN A 1 106 ? 29.564 0.543 -16.814 1.00 41.25 106 GLN A N 1
ATOM 852 C CA . GLN A 1 106 ? 29.502 -0.238 -18.025 1.00 41.25 106 GLN A CA 1
ATOM 853 C C . GLN A 1 106 ? 30.532 -1.350 -17.849 1.00 41.25 106 GLN A C 1
ATOM 855 O O . GLN A 1 106 ? 31.728 -1.131 -18.016 1.00 41.25 106 GLN A O 1
ATOM 860 N N . GLN A 1 107 ? 30.084 -2.550 -17.484 1.00 41.94 107 GLN A N 1
ATOM 861 C CA . GLN A 1 107 ? 30.837 -3.745 -17.828 1.00 41.94 107 GLN A CA 1
ATOM 862 C C . GLN A 1 107 ? 30.692 -3.917 -19.339 1.00 41.94 107 GLN A C 1
ATOM 864 O O . GLN A 1 107 ? 29.762 -4.556 -19.829 1.00 41.94 107 GLN A O 1
ATOM 869 N N . GLU A 1 108 ? 31.581 -3.243 -20.068 1.00 37.66 108 GLU A N 1
ATOM 870 C CA . GLU A 1 108 ? 31.899 -3.586 -21.447 1.00 37.66 108 GLU A CA 1
ATOM 871 C C . GLU A 1 108 ? 32.371 -5.049 -21.470 1.00 37.66 108 GLU A C 1
ATOM 873 O O . GLU A 1 108 ? 33.243 -5.446 -20.691 1.00 37.66 108 GLU A O 1
ATOM 878 N N . VAL A 1 109 ? 31.729 -5.849 -22.325 1.00 42.34 109 VAL A N 1
ATOM 879 C CA . VAL A 1 109 ? 32.132 -7.220 -22.675 1.00 42.34 109 VAL A CA 1
ATOM 880 C C . VAL A 1 109 ? 33.118 -7.162 -23.830 1.00 42.34 109 VAL A C 1
ATOM 882 O O . VAL A 1 109 ? 32.814 -6.431 -24.801 1.00 42.34 109 VAL A O 1
#

Secondary structure (DSSP, 8-state):
--HHHHHH--SEEEEE----SS-EEEE-SSEEEEEE----TT-S---EEEEEEGGG-PEEEEE-----TTEEEEEEEEEEEE-TTS-EEEEEEEEEEE-----------